Protein AF-A0A8I1W9Y7-F1 (afdb_monomer_lite)

Radius of gyration: 19.56 Å; chains: 1; bounding box: 50×45×46 Å

Secondary structure (DSSP, 8-state):
-GGGTTTHHHHHHHHHHHHHHHHHHHHTT--HHHHHHHHHHHHHTTTT-----GGG-SSTTHHHHHHHHHHHHHHHHTSPP-TTS--SS-HHHHHHHHHHHHHTS-GGGSTTS--HHHHHSTTT-----PPPS--PPPPPP---------------

Foldseek 3Di:
DVQCVQLHPLSVLLQLLQPLLLVLLVVVPDDNQQSQQLSLQLSLVSALDFAADALLDCVPPNVVSNVVSPVSSVVSSPDDFDPPDRHPPGNVVSVVSSRVSSVPDPPCRHNPHNDDNNPPVVVPDPVDDDDDDDDDDDDDDDDDDDDDPPDDDDDD

pLDDT: mean 73.14, std 20.6, range [32.38, 96.06]

InterPro domains:
  IPR005130 Serine dehydratase-like, alpha subunit [PF03313] (1-118)
  IPR051318 Iron-sulphur-depe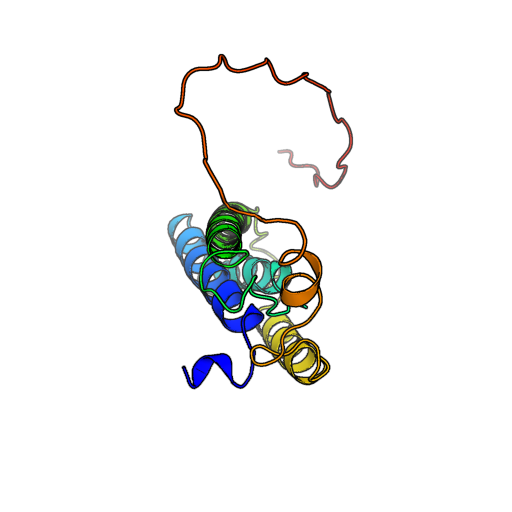ndent L-serine dehydratase [PTHR30182] (1-122)

Structure (mmCIF, N/CA/C/O backbone):
data_AF-A0A8I1W9Y7-F1
#
_entry.id   AF-A0A8I1W9Y7-F1
#
loop_
_atom_site.group_PDB
_atom_site.id
_atom_site.type_symbol
_atom_site.label_atom_id
_atom_site.label_alt_id
_atom_site.label_comp_id
_atom_site.label_asym_id
_atom_site.label_entity_id
_atom_site.label_seq_id
_atom_site.pdbx_PDB_ins_code
_atom_site.Cartn_x
_atom_site.Cartn_y
_atom_site.Cartn_z
_atom_site.occupancy
_atom_site.B_iso_or_equiv
_atom_site.auth_seq_id
_atom_site.auth_comp_id
_atom_site.auth_asym_id
_atom_site.auth_atom_id
_atom_site.pdbx_PDB_model_num
ATOM 1 N N . SER A 1 1 ? 19.301 3.809 -0.490 1.00 40.56 1 SER A N 1
ATOM 2 C CA . SER A 1 1 ? 18.635 3.355 0.743 1.00 40.56 1 SER A CA 1
ATOM 3 C C . SER A 1 1 ? 18.664 1.838 0.763 1.00 40.56 1 SER A C 1
ATOM 5 O O . SER A 1 1 ? 18.281 1.262 -0.246 1.00 40.56 1 SER A O 1
ATOM 7 N N . ILE A 1 2 ? 19.127 1.200 1.848 1.00 37.69 2 ILE A N 1
ATOM 8 C CA . ILE A 1 2 ? 19.050 -0.269 2.014 1.00 37.69 2 ILE A CA 1
ATOM 9 C C . ILE A 1 2 ? 17.578 -0.707 2.142 1.00 37.69 2 ILE A C 1
ATOM 11 O O . ILE A 1 2 ? 17.216 -1.769 1.658 1.00 37.69 2 ILE A O 1
ATOM 15 N N . SER A 1 3 ? 16.686 0.148 2.665 1.00 46.69 3 SER A N 1
ATOM 16 C CA . SER A 1 3 ? 15.259 -0.188 2.833 1.00 46.69 3 SER A CA 1
ATOM 17 C C . SER A 1 3 ? 14.458 -0.272 1.525 1.00 46.69 3 SER A C 1
ATOM 19 O O . SER A 1 3 ? 13.329 -0.746 1.535 1.00 46.69 3 SER A O 1
ATOM 21 N N . GLY A 1 4 ? 15.022 0.183 0.399 1.00 49.53 4 GLY A N 1
ATOM 22 C CA . GLY A 1 4 ? 14.451 -0.055 -0.931 1.00 49.53 4 GLY A CA 1
ATOM 23 C C . GLY A 1 4 ? 14.829 -1.422 -1.513 1.00 49.53 4 GLY A C 1
ATOM 24 O O . GLY A 1 4 ? 14.301 -1.788 -2.553 1.00 49.53 4 GLY A O 1
ATOM 25 N N . ALA A 1 5 ? 15.740 -2.169 -0.876 1.00 49.56 5 ALA A N 1
ATOM 26 C CA . ALA A 1 5 ? 16.341 -3.364 -1.466 1.00 49.56 5 ALA A CA 1
ATOM 27 C C . ALA A 1 5 ? 15.454 -4.621 -1.407 1.00 49.56 5 ALA A C 1
ATOM 29 O O . ALA A 1 5 ? 15.623 -5.487 -2.254 1.00 49.56 5 ALA A O 1
ATOM 30 N N . GLU A 1 6 ? 14.510 -4.721 -0.462 1.00 60.56 6 GLU A N 1
ATOM 31 C CA . GLU A 1 6 ? 13.688 -5.939 -0.294 1.00 60.56 6 GLU A CA 1
ATOM 32 C C . GLU A 1 6 ? 12.270 -5.798 -0.859 1.00 60.56 6 GLU A C 1
ATOM 34 O O . GLU A 1 6 ? 11.751 -6.726 -1.465 1.00 60.56 6 GLU A O 1
ATOM 39 N N . ALA A 1 7 ? 11.645 -4.624 -0.708 1.00 66.00 7 ALA A N 1
ATOM 40 C CA . ALA A 1 7 ? 10.284 -4.370 -1.192 1.00 66.00 7 ALA A CA 1
ATOM 41 C C . ALA A 1 7 ? 10.211 -3.315 -2.310 1.00 66.00 7 ALA A C 1
ATOM 43 O O . ALA A 1 7 ? 9.127 -3.040 -2.817 1.00 66.00 7 ALA A O 1
ATOM 44 N N . GLY A 1 8 ? 11.323 -2.683 -2.698 1.00 74.88 8 GLY A N 1
ATOM 45 C CA . GLY A 1 8 ? 11.332 -1.621 -3.709 1.00 74.88 8 GLY A CA 1
ATOM 46 C C . GLY A 1 8 ? 10.405 -0.441 -3.388 1.00 74.88 8 GLY A C 1
ATOM 47 O O . GLY A 1 8 ? 9.974 -0.204 -2.254 1.00 74.88 8 GLY A O 1
ATOM 48 N N . ARG A 1 9 ? 10.038 0.305 -4.429 1.00 72.94 9 ARG A N 1
ATOM 49 C CA . ARG A 1 9 ? 9.136 1.468 -4.337 1.00 72.94 9 ARG A CA 1
ATOM 50 C C . ARG A 1 9 ? 7.722 1.162 -3.842 1.00 72.94 9 ARG A C 1
ATOM 52 O O . ARG A 1 9 ? 7.092 2.061 -3.285 1.00 72.94 9 ARG A O 1
ATOM 59 N N . LYS A 1 10 ? 7.217 -0.069 -3.995 1.00 80.88 10 LYS A N 1
ATOM 60 C CA . LYS A 1 10 ? 5.934 -0.459 -3.377 1.00 80.88 10 LYS A CA 1
ATOM 61 C C . LYS A 1 10 ? 6.017 -0.422 -1.848 1.00 80.88 10 LYS A C 1
ATOM 63 O O . LYS A 1 10 ? 5.064 0.025 -1.222 1.00 80.88 10 LYS A O 1
ATOM 68 N N . GLY A 1 11 ? 7.158 -0.801 -1.264 1.00 81.38 11 GLY A N 1
ATOM 69 C CA . GLY A 1 11 ? 7.387 -0.733 0.178 1.00 81.38 11 GLY A CA 1
ATOM 70 C C . GLY A 1 11 ? 7.486 0.707 0.677 1.00 81.38 11 GLY A C 1
ATOM 71 O O . GLY A 1 11 ? 6.857 1.054 1.670 1.00 81.38 11 GLY A O 1
ATOM 72 N N . GLU A 1 12 ? 8.202 1.571 -0.049 1.00 85.25 12 GLU A N 1
ATOM 73 C CA . GLU A 1 12 ? 8.353 2.993 0.300 1.00 85.25 12 GLU A CA 1
ATOM 74 C C . GLU A 1 12 ? 7.003 3.734 0.276 1.00 85.25 12 GLU A C 1
ATOM 76 O O . GLU A 1 12 ? 6.591 4.331 1.272 1.00 85.25 12 GLU A O 1
ATOM 81 N N . VAL A 1 13 ? 6.284 3.659 -0.849 1.00 85.81 13 VAL A N 1
ATOM 82 C CA . VAL A 1 13 ? 5.000 4.359 -1.024 1.00 85.81 13 VAL A CA 1
ATOM 83 C C . VAL A 1 13 ? 3.893 3.687 -0.202 1.00 85.81 13 VAL A C 1
ATOM 85 O O . VAL A 1 13 ? 3.055 4.368 0.390 1.00 85.81 13 VAL A O 1
ATOM 88 N N . GLY A 1 14 ? 3.914 2.356 -0.103 1.00 88.69 14 GLY A N 1
ATOM 89 C CA . GLY A 1 14 ? 2.989 1.588 0.723 1.00 88.69 14 GLY A CA 1
ATOM 90 C C . GLY A 1 14 ? 3.115 1.933 2.206 1.00 88.69 14 GLY A C 1
ATOM 91 O O . GLY A 1 14 ? 2.103 2.212 2.845 1.00 88.69 14 GLY A O 1
ATOM 92 N N . ALA A 1 15 ? 4.333 2.002 2.750 1.00 89.00 15 ALA A N 1
ATOM 93 C CA . ALA A 1 15 ? 4.560 2.419 4.135 1.00 89.00 15 ALA A CA 1
ATOM 94 C C . ALA A 1 15 ? 4.126 3.875 4.373 1.00 89.00 15 ALA A C 1
ATOM 96 O O . ALA A 1 15 ? 3.457 4.161 5.370 1.00 89.00 15 ALA A O 1
ATOM 97 N N . ALA A 1 16 ? 4.433 4.771 3.425 1.00 89.62 16 ALA A N 1
ATOM 98 C CA . ALA A 1 16 ? 4.010 6.170 3.467 1.00 89.62 16 ALA A CA 1
ATOM 99 C C . ALA A 1 16 ? 2.479 6.344 3.427 1.00 89.62 16 ALA A C 1
ATOM 101 O O . ALA A 1 16 ? 1.971 7.335 3.939 1.00 89.62 16 ALA A O 1
ATOM 102 N N . CYS A 1 17 ? 1.730 5.387 2.869 1.00 93.25 17 CYS A N 1
ATOM 103 C CA . CYS A 1 17 ? 0.267 5.358 2.928 1.00 93.25 17 CYS A CA 1
ATOM 104 C C . CYS A 1 17 ? -0.258 4.684 4.210 1.00 93.25 17 CYS A C 1
ATOM 106 O O . CYS A 1 17 ? -1.221 5.148 4.818 1.00 93.25 17 CYS A O 1
ATOM 108 N N . SER A 1 18 ? 0.356 3.571 4.613 1.00 94.50 18 SER A N 1
ATOM 109 C CA . SER A 1 18 ? -0.113 2.696 5.691 1.00 94.50 18 SER A CA 1
ATOM 110 C C . SER A 1 18 ? -0.045 3.349 7.065 1.00 94.50 18 SER A C 1
ATOM 112 O O . SER A 1 18 ? -0.997 3.258 7.840 1.00 94.50 18 SER A O 1
ATOM 114 N N . LEU A 1 19 ? 1.088 3.983 7.384 1.00 94.25 19 LEU A N 1
ATOM 115 C CA . LEU A 1 19 ? 1.319 4.553 8.712 1.00 94.25 19 LEU A CA 1
ATOM 116 C C . LEU A 1 19 ? 0.377 5.735 8.991 1.00 94.25 19 LEU A C 1
ATOM 118 O O . LEU A 1 19 ? -0.282 5.721 10.034 1.00 94.25 19 LEU A O 1
ATOM 122 N N . PRO A 1 20 ? 0.207 6.711 8.073 1.00 95.75 20 PRO A N 1
ATOM 123 C CA . PRO A 1 20 ? -0.759 7.783 8.286 1.00 95.75 20 PRO A CA 1
ATOM 124 C C . PRO A 1 20 ? -2.204 7.283 8.296 1.00 95.75 20 PRO A C 1
ATOM 126 O O . PRO A 1 20 ? -3.010 7.821 9.045 1.00 95.75 20 PRO A O 1
ATOM 129 N N . ALA A 1 21 ? -2.548 6.246 7.519 1.00 95.62 21 ALA A N 1
ATOM 130 C CA . ALA A 1 21 ? -3.896 5.675 7.533 1.00 95.62 21 ALA A CA 1
ATOM 131 C C . ALA A 1 21 ? -4.267 5.119 8.916 1.00 95.62 21 ALA A C 1
ATOM 133 O O . ALA A 1 21 ? -5.360 5.394 9.409 1.00 95.62 21 ALA A O 1
ATOM 134 N N . ALA A 1 22 ? -3.347 4.383 9.552 1.00 95.25 22 ALA A N 1
ATOM 135 C CA . ALA A 1 22 ? -3.528 3.873 10.910 1.00 95.25 22 ALA A CA 1
ATOM 136 C C . ALA A 1 22 ? -3.656 5.015 11.928 1.00 95.25 22 ALA A C 1
ATOM 138 O O . ALA A 1 22 ? -4.624 5.060 12.683 1.00 95.25 22 ALA A O 1
ATOM 139 N N . GLY A 1 23 ? -2.720 5.971 11.900 1.00 95.69 23 GLY A N 1
ATOM 140 C CA . GLY A 1 23 ? -2.709 7.092 12.842 1.00 95.69 23 GLY A CA 1
ATOM 141 C C . GLY A 1 23 ? -3.955 7.974 12.733 1.00 95.69 23 GLY A C 1
ATOM 142 O O . GLY A 1 23 ? -4.555 8.329 13.744 1.00 95.69 23 GLY A O 1
ATOM 143 N N . LEU A 1 24 ? -4.406 8.269 11.510 1.00 96.06 24 LEU A N 1
ATOM 144 C CA . LEU A 1 24 ? -5.657 8.996 11.288 1.00 96.06 24 LEU A CA 1
ATOM 145 C C . LEU A 1 24 ? -6.871 8.197 11.777 1.00 96.06 24 LEU A C 1
ATOM 147 O O . LEU A 1 24 ? -7.792 8.779 12.337 1.00 96.06 24 LEU A O 1
ATOM 151 N N . ALA A 1 25 ? -6.887 6.875 11.597 1.00 94.69 25 ALA A N 1
ATOM 152 C CA . ALA A 1 25 ? -7.987 6.043 12.072 1.00 94.69 25 ALA A CA 1
ATOM 153 C C . ALA A 1 25 ? -8.084 6.028 13.604 1.00 94.69 25 ALA A C 1
ATOM 155 O O . ALA A 1 25 ? -9.190 6.103 14.141 1.00 94.69 25 ALA A O 1
ATOM 156 N N . GLU A 1 26 ? -6.948 5.975 14.307 1.00 94.94 26 GLU A N 1
ATOM 157 C CA . GLU A 1 26 ? -6.901 6.107 15.770 1.00 94.94 26 GLU A CA 1
ATOM 158 C C . GLU A 1 26 ? -7.372 7.491 16.225 1.00 94.94 26 GLU A C 1
ATOM 160 O O . GLU A 1 26 ? -8.195 7.589 17.135 1.00 94.94 26 GLU A O 1
ATOM 165 N N . GLN A 1 27 ? -6.943 8.561 15.543 1.00 95.44 27 GLN A N 1
ATOM 166 C CA . GLN A 1 27 ? -7.425 9.923 15.809 1.00 95.44 27 GLN A CA 1
ATOM 167 C C . GLN A 1 27 ? -8.939 10.074 15.605 1.00 95.44 27 GLN A C 1
ATOM 169 O O . GLN A 1 27 ? -9.574 10.877 16.286 1.00 95.44 27 GLN A O 1
ATOM 174 N N . LEU A 1 28 ? -9.529 9.293 14.698 1.00 92.75 28 LEU A N 1
ATOM 175 C CA . LEU A 1 28 ? -10.973 9.239 14.456 1.00 92.75 28 LEU A CA 1
ATOM 176 C C . LEU A 1 28 ? -1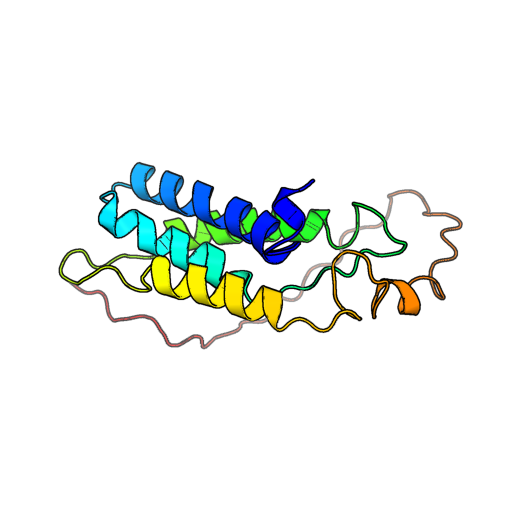1.720 8.294 15.419 1.00 92.75 28 LEU A C 1
ATOM 178 O O . LEU A 1 28 ? -12.922 8.090 15.261 1.00 92.75 28 LEU A O 1
ATOM 182 N N . GLY A 1 29 ? -11.038 7.731 16.421 1.00 91.06 29 GLY A N 1
ATOM 183 C CA . GLY A 1 29 ? -11.642 6.910 17.473 1.00 91.06 29 GLY A CA 1
ATOM 184 C C . GLY A 1 29 ? -11.602 5.400 17.222 1.00 91.06 29 GLY A C 1
ATOM 185 O O . GLY A 1 29 ? -12.266 4.647 17.935 1.00 91.06 29 GLY A O 1
ATOM 186 N N . SER A 1 30 ? -10.834 4.925 16.237 1.00 91.06 30 SER A N 1
ATOM 187 C CA . SER A 1 30 ? -10.607 3.485 16.065 1.00 91.06 30 SER A CA 1
ATOM 188 C C . SER A 1 30 ? -9.705 2.946 17.174 1.00 91.06 30 SER A C 1
ATOM 190 O O . SER A 1 30 ? -8.689 3.544 17.510 1.00 91.06 30 SER A O 1
ATOM 192 N N . SER A 1 31 ? -10.020 1.764 17.706 1.00 91.75 31 SER A N 1
ATOM 193 C CA . SER A 1 31 ? -9.074 1.043 18.570 1.00 91.75 31 SER A CA 1
ATOM 194 C C . SER A 1 31 ? -7.815 0.644 17.779 1.00 91.75 31 SER A C 1
ATOM 196 O O . SER A 1 31 ? -7.958 0.360 16.584 1.00 91.75 31 SER A O 1
ATOM 198 N N . PRO A 1 32 ? -6.653 0.440 18.424 1.00 90.44 32 PRO A N 1
ATOM 199 C CA . PRO A 1 32 ? -5.421 0.019 17.744 1.00 90.44 32 PRO A CA 1
ATOM 200 C C . PRO A 1 32 ? -5.585 -1.234 16.868 1.00 90.44 32 PRO A C 1
ATOM 202 O O . PRO A 1 32 ? -5.067 -1.317 15.760 1.00 90.44 32 PRO A O 1
ATOM 205 N N . GLN A 1 33 ? -6.398 -2.198 17.314 1.00 89.06 33 GLN A N 1
ATOM 206 C CA . GLN A 1 33 ? -6.697 -3.415 16.545 1.00 89.06 33 GLN A CA 1
ATOM 207 C C . GLN A 1 33 ? -7.450 -3.124 15.237 1.00 89.06 33 GLN A C 1
ATOM 209 O O . GLN A 1 33 ? -7.218 -3.774 14.221 1.00 89.06 33 GLN A O 1
ATOM 214 N N . HIS A 1 34 ? -8.346 -2.138 15.255 1.00 91.19 34 HIS A N 1
ATOM 215 C CA . HIS A 1 34 ? -9.123 -1.719 14.090 1.00 91.19 34 HIS A CA 1
ATOM 216 C C . HIS A 1 34 ? -8.337 -0.754 13.192 1.00 91.19 34 HIS A C 1
ATOM 218 O O . HIS A 1 34 ? -8.533 -0.783 11.981 1.00 91.19 34 HIS A O 1
ATOM 224 N N . ALA A 1 35 ? -7.384 0.013 13.731 1.00 93.06 35 ALA A N 1
ATOM 225 C CA . ALA A 1 35 ? -6.488 0.871 12.950 1.00 93.06 35 ALA A CA 1
ATOM 226 C C . ALA A 1 35 ? -5.607 0.086 11.954 1.00 93.06 35 ALA A C 1
ATOM 228 O O . ALA A 1 35 ? -5.206 0.613 10.913 1.00 93.06 35 ALA A O 1
ATOM 229 N N . CYS A 1 36 ? -5.392 -1.210 12.205 1.00 93.06 36 CYS A N 1
ATOM 230 C CA . CYS A 1 36 ? -4.748 -2.124 11.262 1.00 93.06 36 CYS A CA 1
ATOM 231 C C . CYS A 1 36 ? -5.514 -2.292 9.938 1.00 93.06 36 CYS A C 1
ATOM 233 O O . CYS A 1 36 ? -4.897 -2.643 8.936 1.00 93.06 36 CYS A O 1
ATOM 235 N N . VAL A 1 37 ? -6.830 -2.051 9.900 1.00 93.56 37 VAL A N 1
ATOM 236 C CA . VAL A 1 37 ? -7.640 -2.196 8.675 1.00 93.56 37 VAL A CA 1
ATOM 237 C C . VAL A 1 37 ? -7.337 -1.082 7.668 1.00 93.56 37 VAL A C 1
ATOM 239 O O . VAL A 1 37 ? -6.972 -1.406 6.536 1.00 93.56 37 VAL A O 1
ATOM 242 N N . PRO A 1 38 ? -7.390 0.210 8.041 1.00 95.00 38 PRO A N 1
ATOM 243 C CA . PRO A 1 38 ? -6.919 1.303 7.193 1.00 95.00 38 PRO A CA 1
ATOM 244 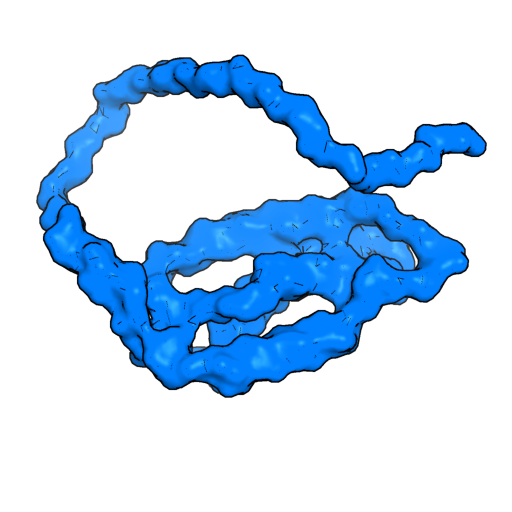C C . PRO A 1 38 ? -5.458 1.151 6.773 1.00 95.00 38 PRO A C 1
ATOM 246 O O . PRO A 1 38 ? -5.131 1.408 5.616 1.00 95.00 38 PRO A O 1
ATOM 249 N N . ALA A 1 39 ? -4.596 0.674 7.677 1.00 94.56 39 ALA A N 1
ATOM 250 C CA . ALA A 1 39 ? -3.198 0.373 7.370 1.00 94.56 39 ALA A CA 1
ATOM 251 C C . ALA A 1 39 ? -3.079 -0.679 6.251 1.00 94.56 39 ALA A C 1
ATOM 253 O O . ALA A 1 39 ? -2.427 -0.456 5.229 1.00 94.56 39 ALA A O 1
ATOM 254 N N . ALA A 1 40 ? -3.781 -1.804 6.411 1.00 93.81 40 ALA A N 1
ATOM 255 C CA . ALA A 1 40 ? -3.796 -2.899 5.450 1.00 93.81 40 ALA A CA 1
ATOM 256 C C . ALA A 1 40 ? -4.363 -2.465 4.091 1.00 93.81 40 ALA A C 1
ATOM 258 O O . ALA A 1 40 ? -3.811 -2.824 3.056 1.00 93.81 40 ALA A O 1
ATOM 259 N N . LEU A 1 41 ? -5.426 -1.656 4.073 1.00 93.38 41 LEU A N 1
ATOM 260 C CA . LEU A 1 41 ? -5.987 -1.099 2.838 1.00 93.38 41 LEU A CA 1
ATOM 261 C C . LEU A 1 41 ? -5.009 -0.140 2.148 1.00 93.38 41 LEU A C 1
ATOM 263 O O . LEU A 1 41 ? -4.834 -0.208 0.931 1.00 93.38 41 LEU A O 1
ATOM 267 N N . GLY A 1 42 ? -4.326 0.704 2.925 1.00 93.38 42 GLY A N 1
ATOM 268 C CA . GLY A 1 42 ? -3.282 1.593 2.424 1.00 93.38 42 GLY A CA 1
ATOM 269 C C . GLY A 1 42 ? -2.145 0.835 1.735 1.00 93.38 42 GLY A C 1
ATOM 270 O O . GLY A 1 42 ? -1.751 1.201 0.628 1.00 93.38 42 GLY A O 1
ATOM 271 N N . LEU A 1 43 ? -1.660 -0.259 2.333 1.00 91.69 43 LEU A N 1
ATOM 272 C CA . LEU A 1 43 ? -0.665 -1.138 1.703 1.00 91.69 43 LEU A CA 1
ATOM 273 C C . LEU A 1 43 ? -1.213 -1.849 0.466 1.00 91.69 43 LEU A C 1
ATOM 275 O O . LEU A 1 43 ? -0.536 -1.895 -0.561 1.00 91.69 43 LEU A O 1
ATOM 279 N N . ALA A 1 44 ? -2.436 -2.380 0.547 1.00 91.62 44 ALA A N 1
ATOM 280 C CA . ALA A 1 44 ? -3.049 -3.157 -0.526 1.00 91.62 44 ALA A CA 1
ATOM 281 C C . ALA A 1 44 ? -3.164 -2.356 -1.833 1.00 91.62 44 ALA A C 1
ATOM 283 O O . ALA A 1 44 ? -2.881 -2.888 -2.904 1.00 91.62 44 ALA A O 1
ATOM 284 N N . HIS A 1 45 ? -3.486 -1.061 -1.751 1.00 92.56 45 HIS A N 1
ATOM 285 C CA . HIS A 1 45 ? -3.551 -0.170 -2.918 1.00 92.56 45 HIS A CA 1
ATOM 286 C C . HIS A 1 45 ? -2.207 0.042 -3.635 1.00 92.56 45 HIS A C 1
ATOM 288 O O . HIS A 1 45 ? -2.185 0.577 -4.741 1.00 92.56 45 HIS A O 1
ATOM 294 N N . HIS A 1 46 ? -1.094 -0.366 -3.023 1.00 91.44 46 HIS A N 1
ATOM 295 C CA . HIS A 1 46 ? 0.257 -0.194 -3.554 1.00 91.44 46 HIS A CA 1
ATOM 296 C C . HIS A 1 46 ? 0.941 -1.533 -3.893 1.00 91.44 46 HIS A C 1
ATOM 298 O O . HIS A 1 46 ? 2.107 -1.545 -4.301 1.00 91.44 46 HIS A O 1
ATOM 304 N N . LEU A 1 47 ? 0.232 -2.665 -3.776 1.00 89.69 47 LEU A N 1
ATOM 305 C CA . LEU A 1 47 ? 0.724 -3.976 -4.208 1.00 89.69 47 LEU A CA 1
ATOM 306 C C . LEU A 1 47 ? 1.037 -3.978 -5.709 1.00 89.69 47 LEU A C 1
ATOM 308 O O . LEU A 1 47 ? 0.389 -3.301 -6.502 1.00 89.69 47 LEU A O 1
ATOM 312 N N . GLY A 1 48 ? 2.069 -4.723 -6.111 1.00 84.81 48 GLY A N 1
ATOM 313 C CA . GLY A 1 48 ? 2.435 -4.823 -7.531 1.00 84.81 48 GLY A CA 1
ATOM 314 C C . GLY A 1 48 ? 3.081 -3.571 -8.151 1.00 84.81 48 GLY A C 1
ATOM 315 O O . GLY A 1 48 ? 3.613 -3.672 -9.249 1.00 84.81 48 GLY A O 1
ATOM 316 N N . LEU A 1 49 ? 3.165 -2.429 -7.448 1.00 85.88 49 LEU A N 1
ATOM 317 C CA . LEU A 1 49 ? 3.852 -1.242 -7.980 1.00 85.88 49 LEU A CA 1
ATOM 318 C C . LEU A 1 49 ? 5.329 -1.517 -8.291 1.00 85.88 49 LEU A C 1
ATOM 320 O O . LEU A 1 49 ? 6.073 -2.002 -7.436 1.00 85.88 49 LEU A O 1
ATOM 324 N N . THR A 1 50 ? 5.741 -1.160 -9.503 1.00 81.75 50 THR A N 1
ATOM 325 C CA . THR A 1 50 ? 7.125 -1.225 -9.982 1.00 81.75 50 THR A CA 1
ATOM 326 C C . THR A 1 50 ? 7.770 0.161 -9.960 1.00 81.75 50 THR A C 1
ATOM 328 O O . THR A 1 50 ? 7.098 1.206 -9.923 1.00 81.75 50 THR A O 1
ATOM 331 N N . SER A 1 51 ? 9.096 0.188 -9.987 1.00 74.56 51 SER A N 1
ATOM 332 C CA . SER A 1 51 ? 9.860 1.420 -10.156 1.00 74.56 51 SER A CA 1
ATOM 333 C C . SER A 1 51 ? 10.236 1.616 -11.604 1.00 74.56 51 SER A C 1
ATOM 335 O O . SER A 1 51 ? 11.095 0.926 -12.130 1.00 74.56 51 SER A O 1
ATOM 337 N N . ASP A 1 52 ? 9.621 2.617 -12.216 1.00 72.81 52 ASP A N 1
ATOM 338 C CA . ASP A 1 52 ? 9.933 3.029 -13.577 1.00 72.81 52 ASP A CA 1
ATOM 339 C C . ASP A 1 52 ? 10.074 4.561 -13.612 1.00 72.81 52 ASP A C 1
ATOM 341 O O . ASP A 1 52 ? 9.130 5.269 -13.974 1.00 72.81 52 ASP A O 1
ATOM 345 N N . PRO A 1 53 ? 11.178 5.113 -13.064 1.00 72.75 53 PRO A N 1
ATOM 346 C CA . PRO A 1 53 ? 11.405 6.552 -13.054 1.00 72.75 53 PRO A CA 1
ATOM 347 C C . PRO A 1 53 ? 11.763 7.058 -14.454 1.00 72.75 53 PRO A C 1
ATOM 349 O O . PRO A 1 53 ? 12.717 6.586 -15.078 1.00 72.75 53 PRO A O 1
ATOM 352 N N . VAL A 1 54 ? 11.071 8.102 -14.912 1.00 73.00 54 VAL A N 1
ATOM 353 C CA . VAL A 1 54 ? 11.389 8.759 -16.185 1.00 73.00 54 VAL A CA 1
ATOM 354 C C . VAL A 1 54 ? 12.803 9.335 -16.111 1.00 73.00 54 VAL A C 1
ATOM 356 O O . VAL A 1 54 ? 13.147 10.046 -15.166 1.00 73.00 54 VAL A O 1
ATOM 359 N N . ALA A 1 55 ? 13.641 8.990 -17.094 1.00 70.31 55 ALA A N 1
ATOM 360 C CA . ALA A 1 55 ? 15.050 9.387 -17.167 1.00 70.31 55 ALA A CA 1
ATOM 361 C C . ALA A 1 55 ? 15.878 9.075 -15.895 1.00 70.31 55 ALA A C 1
ATOM 363 O O . ALA A 1 55 ? 16.906 9.706 -15.652 1.00 70.31 55 ALA A O 1
ATOM 364 N N . GLY A 1 56 ? 15.446 8.115 -15.065 1.00 70.44 56 GLY A N 1
ATOM 365 C CA . GLY A 1 56 ? 16.102 7.809 -13.788 1.00 70.44 56 GLY A CA 1
ATOM 366 C C . GLY A 1 56 ? 15.933 8.888 -12.710 1.00 70.44 56 GLY A C 1
ATOM 367 O O . GLY A 1 56 ? 16.647 8.862 -11.709 1.00 70.44 56 GLY A O 1
ATOM 368 N N . GLN A 1 57 ? 15.020 9.846 -12.896 1.00 72.81 57 GLN A N 1
ATOM 369 C CA . GLN A 1 57 ? 14.858 10.989 -11.999 1.00 72.81 57 GLN A CA 1
ATOM 370 C C . GLN A 1 57 ? 13.870 10.719 -10.859 1.00 72.81 57 GLN A C 1
ATOM 372 O O . GLN A 1 57 ? 12.929 9.932 -10.976 1.00 72.81 57 GLN A O 1
ATOM 377 N N . VAL A 1 58 ? 14.037 11.450 -9.749 1.00 78.69 58 VAL A N 1
ATOM 378 C CA . VAL A 1 58 ? 13.134 11.405 -8.584 1.00 78.69 58 VAL A CA 1
ATOM 379 C C . VAL A 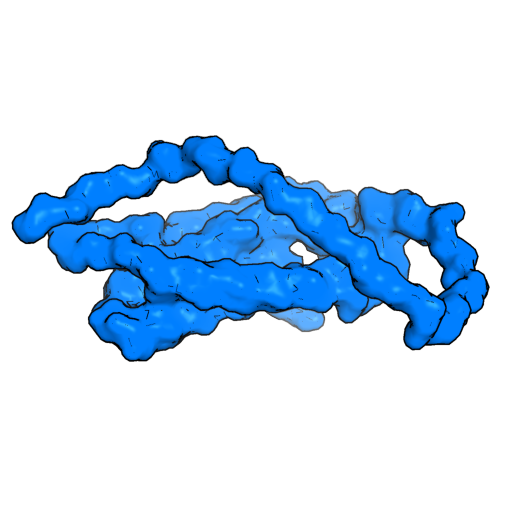1 58 ? 11.956 12.375 -8.737 1.00 78.69 58 VAL A C 1
ATOM 381 O O . VAL A 1 58 ? 11.605 13.095 -7.812 1.00 78.69 58 VAL A O 1
ATOM 384 N N . GLN A 1 59 ? 11.365 12.432 -9.929 1.00 81.75 59 GLN A N 1
ATOM 385 C CA . GLN A 1 59 ? 10.287 13.374 -10.245 1.00 81.75 59 GLN A CA 1
ATOM 386 C C . GLN A 1 59 ? 9.044 12.622 -10.696 1.00 81.75 59 GLN A C 1
ATOM 388 O O . GLN A 1 59 ? 8.126 12.432 -9.905 1.00 81.75 59 GLN A O 1
ATOM 393 N N . VAL A 1 60 ? 9.061 12.096 -11.918 1.00 79.81 60 VAL A N 1
ATOM 394 C CA . VAL A 1 60 ? 7.953 11.336 -12.503 1.00 79.81 60 VAL A CA 1
ATOM 395 C C . VAL A 1 60 ? 8.312 9.842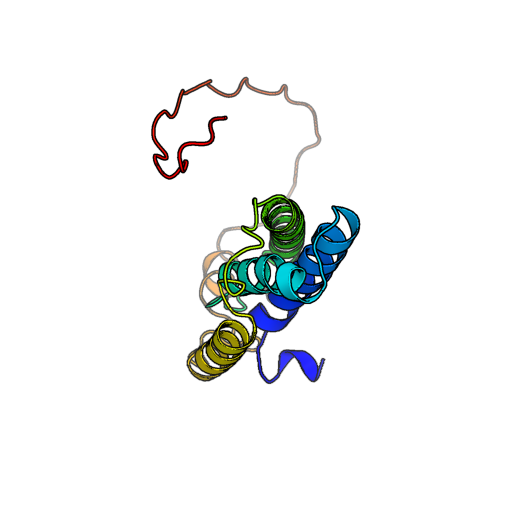 -12.506 1.00 79.81 60 VAL A C 1
ATOM 397 O O . VAL A 1 60 ? 9.406 9.500 -12.959 1.00 79.81 60 VAL A O 1
ATOM 400 N N . PRO A 1 61 ? 7.460 8.921 -12.017 1.00 78.88 61 PRO A N 1
ATOM 401 C CA . PRO A 1 61 ? 6.141 9.132 -11.423 1.00 78.88 61 PRO A CA 1
ATOM 402 C C . PRO A 1 61 ? 6.157 9.259 -9.887 1.00 78.88 61 PRO A C 1
ATOM 404 O O . PRO A 1 61 ? 5.304 8.750 -9.157 1.00 78.88 61 PRO A O 1
ATOM 407 N N . ARG A 1 62 ? 7.251 9.802 -9.363 1.00 84.38 62 ARG A N 1
ATOM 408 C CA . ARG A 1 62 ? 7.642 9.715 -7.959 1.00 84.38 62 ARG A CA 1
ATOM 409 C C . ARG A 1 62 ? 6.819 10.643 -7.068 1.00 84.38 62 ARG A C 1
ATOM 411 O O . ARG A 1 62 ? 6.381 10.207 -6.004 1.00 84.38 62 ARG A O 1
ATOM 418 N N . ILE A 1 63 ? 6.597 11.873 -7.517 1.00 87.69 63 ILE A N 1
ATOM 419 C CA . ILE A 1 63 ? 5.893 12.923 -6.778 1.00 87.69 63 ILE A CA 1
ATOM 420 C C . ILE A 1 63 ? 4.393 12.626 -6.732 1.00 87.69 63 ILE A C 1
ATOM 422 O O . ILE A 1 63 ? 3.791 12.650 -5.657 1.00 87.69 63 ILE A O 1
ATOM 426 N N . GLU A 1 64 ? 3.788 12.269 -7.866 1.00 89.06 64 GLU A N 1
ATOM 427 C CA . GLU A 1 64 ? 2.357 11.975 -7.921 1.00 89.06 64 GLU A CA 1
ATOM 428 C C . GLU A 1 64 ? 1.993 10.720 -7.122 1.00 89.06 64 GLU A C 1
ATOM 430 O O . GLU A 1 64 ? 0.943 10.691 -6.485 1.00 89.06 64 GLU A O 1
ATOM 435 N N . ARG A 1 65 ? 2.877 9.713 -7.059 1.00 90.00 65 ARG A N 1
ATOM 436 C CA . ARG A 1 65 ? 2.647 8.518 -6.231 1.00 90.00 65 ARG A CA 1
ATOM 437 C C . ARG A 1 65 ? 2.586 8.855 -4.742 1.00 90.00 65 ARG A C 1
ATOM 439 O O . ARG A 1 65 ? 1.749 8.295 -4.045 1.00 90.00 65 ARG A O 1
ATOM 446 N N . ASN A 1 66 ? 3.395 9.800 -4.263 1.00 88.88 66 ASN A N 1
ATOM 447 C CA . ASN A 1 66 ? 3.319 10.262 -2.872 1.00 88.88 66 ASN A CA 1
ATOM 448 C C . ASN A 1 66 ? 2.028 11.053 -2.594 1.00 88.88 66 ASN A C 1
ATOM 450 O O . ASN A 1 66 ? 1.427 10.910 -1.526 1.00 88.88 66 ASN A O 1
ATOM 454 N N . ALA A 1 67 ? 1.570 11.855 -3.559 1.00 92.31 67 ALA A N 1
ATOM 455 C CA . ALA A 1 67 ? 0.287 12.549 -3.456 1.00 92.31 67 ALA A CA 1
ATOM 456 C C . ALA A 1 67 ? -0.891 11.556 -3.411 1.00 92.31 67 ALA A C 1
ATOM 458 O O . ALA A 1 67 ? -1.753 11.654 -2.537 1.00 92.31 67 ALA A O 1
ATOM 459 N N . ILE A 1 68 ? -0.892 10.551 -4.294 1.00 93.38 68 ILE A N 1
ATOM 460 C CA . ILE A 1 68 ? -1.896 9.477 -4.318 1.00 93.38 68 ILE A CA 1
ATOM 461 C C . ILE A 1 68 ? -1.869 8.671 -3.015 1.00 93.38 68 ILE A C 1
ATOM 463 O O . ILE A 1 68 ? -2.926 8.418 -2.445 1.00 93.38 68 ILE A O 1
ATOM 467 N N . ALA A 1 69 ? -0.687 8.334 -2.492 1.00 93.88 69 ALA A N 1
ATOM 468 C CA . ALA A 1 69 ? -0.550 7.643 -1.210 1.00 93.88 69 ALA A CA 1
ATOM 469 C C . ALA A 1 69 ? -1.188 8.430 -0.056 1.00 93.88 69 ALA A C 1
ATOM 471 O O . ALA A 1 69 ? -1.898 7.860 0.768 1.00 93.88 69 ALA A O 1
ATOM 472 N N . SER A 1 70 ? -1.010 9.751 -0.040 1.00 94.31 70 SER A N 1
ATOM 473 C CA . SER A 1 70 ? -1.606 10.625 0.976 1.00 94.31 70 SER A CA 1
ATOM 474 C C . SER A 1 70 ? -3.138 10.661 0.878 1.00 94.31 70 SER A C 1
ATOM 476 O O . SER A 1 70 ? -3.832 10.553 1.890 1.00 94.31 70 SER A O 1
ATOM 478 N N . MET A 1 71 ? -3.688 10.742 -0.339 1.00 95.31 71 MET A N 1
ATOM 479 C CA . MET A 1 71 ? -5.140 10.670 -0.565 1.00 95.31 71 MET A CA 1
ATOM 480 C C . MET A 1 71 ? -5.718 9.297 -0.198 1.00 95.31 71 MET A C 1
ATOM 482 O O . MET A 1 71 ? -6.789 9.214 0.410 1.00 95.31 71 MET A O 1
ATOM 486 N N . ASN A 1 72 ? -4.996 8.221 -0.514 1.00 95.12 72 ASN A N 1
ATOM 487 C CA . ASN A 1 72 ? -5.378 6.858 -0.161 1.00 95.12 72 ASN A CA 1
ATOM 488 C C . ASN A 1 72 ? -5.385 6.657 1.356 1.00 95.12 72 ASN A C 1
ATOM 490 O O . ASN A 1 72 ? -6.317 6.044 1.870 1.00 95.12 72 ASN A O 1
ATOM 494 N N . ALA A 1 73 ? -4.415 7.221 2.080 1.00 95.62 73 ALA A N 1
ATOM 495 C CA . ALA A 1 73 ? -4.363 7.148 3.536 1.00 95.62 73 ALA A CA 1
ATOM 496 C C . ALA A 1 73 ? -5.565 7.841 4.194 1.00 95.62 73 ALA A C 1
ATOM 498 O O . ALA A 1 73 ? -6.206 7.275 5.081 1.00 95.62 73 ALA A O 1
ATOM 499 N N . LEU A 1 74 ? -5.910 9.042 3.717 1.00 95.56 74 LEU A N 1
ATOM 500 C CA . LEU A 1 74 ? -7.080 9.786 4.188 1.00 95.56 74 LEU A CA 1
ATOM 501 C C . LEU A 1 74 ? -8.393 9.060 3.874 1.00 95.56 74 LEU A C 1
ATOM 503 O O . LEU A 1 74 ? -9.319 9.061 4.680 1.00 95.56 74 LEU A O 1
ATOM 507 N N . THR A 1 75 ? -8.486 8.458 2.691 1.00 95.06 75 THR A N 1
ATOM 508 C CA . THR A 1 75 ? -9.687 7.725 2.280 1.00 95.06 75 THR A CA 1
ATOM 509 C C . THR A 1 75 ? -9.839 6.447 3.099 1.00 95.06 75 THR A C 1
ATOM 511 O O . THR A 1 75 ? -10.925 6.169 3.599 1.00 95.06 75 THR A O 1
ATOM 514 N N . ALA A 1 76 ? -8.748 5.703 3.303 1.00 94.12 76 ALA A N 1
ATOM 515 C CA . ALA A 1 76 ? -8.744 4.465 4.072 1.00 94.12 76 ALA A CA 1
ATOM 516 C C . ALA A 1 76 ? -9.102 4.686 5.549 1.00 94.12 76 ALA A C 1
ATOM 518 O O . ALA A 1 76 ? -9.857 3.894 6.108 1.00 94.12 76 ALA A O 1
ATOM 519 N N . SER A 1 77 ? -8.617 5.765 6.174 1.00 94.75 77 SER A N 1
ATOM 520 C CA . SER A 1 77 ? -8.909 6.070 7.585 1.00 94.75 77 SER A CA 1
ATOM 521 C C . SER A 1 77 ? -10.371 6.434 7.851 1.00 94.75 77 SER A C 1
ATOM 523 O O . SER A 1 77 ? -10.839 6.310 8.979 1.00 94.75 77 SER A O 1
ATOM 525 N N . ARG A 1 78 ? -11.103 6.854 6.814 1.00 92.56 78 ARG A N 1
ATOM 526 C CA . ARG A 1 78 ? -12.520 7.236 6.890 1.00 92.56 78 ARG A CA 1
ATOM 527 C C . ARG A 1 78 ? -13.482 6.101 6.560 1.00 92.56 78 ARG A C 1
ATOM 529 O O . ARG A 1 78 ? -14.695 6.305 6.609 1.00 92.56 78 ARG A O 1
ATOM 536 N N . LEU A 1 79 ? -12.977 4.925 6.193 1.00 88.69 79 LEU A N 1
ATOM 537 C CA . LEU A 1 79 ? -13.843 3.790 5.911 1.00 88.69 79 LEU A CA 1
ATOM 538 C C . LEU A 1 79 ? -14.496 3.294 7.207 1.00 88.69 79 LEU A C 1
ATOM 540 O O . LEU A 1 79 ? -13.815 3.165 8.224 1.00 88.69 79 LEU A O 1
ATOM 544 N N . PRO A 1 80 ? -15.805 2.993 7.195 1.00 83.94 80 PRO A N 1
ATOM 545 C CA . PRO A 1 80 ? -16.483 2.480 8.373 1.00 83.94 80 PRO A CA 1
ATOM 546 C C . PRO A 1 80 ? -15.958 1.081 8.706 1.00 83.94 80 PRO A C 1
ATOM 548 O O . PRO A 1 80 ? -16.051 0.154 7.899 1.00 83.94 80 PRO A O 1
ATOM 551 N N . ILE A 1 81 ? -15.432 0.917 9.918 1.00 80.62 81 ILE A N 1
ATOM 552 C CA . ILE A 1 81 ? -14.928 -0.364 10.413 1.00 80.62 81 ILE A CA 1
ATOM 553 C C . ILE A 1 81 ? -15.951 -0.929 11.387 1.00 80.62 81 ILE A C 1
ATOM 555 O O . ILE A 1 81 ? -16.360 -0.266 12.337 1.00 80.62 81 ILE A O 1
ATOM 559 N N . ARG A 1 82 ? -16.384 -2.168 11.151 1.00 79.06 82 ARG A N 1
ATOM 560 C CA . ARG A 1 82 ? -17.370 -2.829 12.006 1.00 79.06 82 ARG A CA 1
ATOM 561 C C . ARG A 1 82 ? -16.677 -3.380 13.263 1.00 79.06 82 ARG A C 1
ATOM 563 O O . ARG A 1 82 ? -15.927 -4.343 13.125 1.00 79.06 82 ARG A O 1
ATOM 570 N N . PRO A 1 83 ? -16.971 -2.864 14.472 1.00 69.31 83 PRO A N 1
ATOM 571 C CA . PRO A 1 83 ? -16.224 -3.209 15.686 1.00 69.31 83 PRO A CA 1
ATOM 572 C C . PRO A 1 83 ? -16.501 -4.625 16.217 1.00 69.31 83 PRO A C 1
ATOM 574 O O . PRO A 1 83 ? -15.767 -5.129 17.059 1.00 69.31 83 PRO A O 1
ATOM 577 N N . SER A 1 84 ? -17.573 -5.279 15.753 1.00 69.06 84 SER A N 1
ATOM 578 C CA . SER A 1 84 ? -18.030 -6.581 16.261 1.00 69.06 84 SER A CA 1
ATOM 579 C C . SER A 1 84 ? -17.469 -7.797 15.520 1.00 69.06 84 SER A C 1
ATOM 581 O O . SER A 1 84 ? -17.907 -8.924 15.755 1.00 69.06 84 SER A O 1
ATOM 583 N N . ARG A 1 85 ? -16.530 -7.601 14.592 1.00 71.81 85 ARG A N 1
ATOM 584 C CA . ARG A 1 85 ? -15.881 -8.684 13.846 1.00 71.81 85 ARG A CA 1
ATOM 585 C C . ARG A 1 85 ? -14.378 -8.503 13.877 1.00 71.81 85 ARG A C 1
ATOM 587 O O . ARG A 1 85 ? -13.886 -7.402 14.083 1.00 71.81 85 ARG A O 1
ATOM 594 N N . GLN A 1 86 ? -13.657 -9.593 13.624 1.00 76.44 86 GLN A N 1
ATOM 595 C CA . GLN A 1 86 ? -12.218 -9.489 13.441 1.00 76.44 86 GLN A CA 1
ATOM 596 C C . GLN A 1 86 ? -11.892 -8.458 12.346 1.00 76.44 86 GLN A C 1
ATOM 598 O O . GLN A 1 86 ? -12.523 -8.512 11.281 1.00 76.44 86 GLN A O 1
ATOM 603 N N . PRO A 1 87 ? -10.929 -7.550 12.591 1.00 74.81 87 PRO A N 1
ATOM 604 C CA . PRO A 1 87 ? -10.566 -6.510 11.641 1.00 74.81 87 PRO A CA 1
ATOM 605 C C . PRO A 1 87 ? -10.143 -7.135 10.304 1.00 74.81 87 PRO A C 1
ATOM 607 O O . PRO A 1 87 ? -9.271 -8.006 10.258 1.00 74.81 87 PRO A O 1
ATOM 610 N N . ARG A 1 88 ? -10.799 -6.730 9.210 1.00 78.81 88 ARG A N 1
ATOM 611 C CA . ARG A 1 88 ? -10.471 -7.176 7.850 1.00 78.81 88 ARG A CA 1
ATOM 612 C C . ARG A 1 88 ? -10.363 -5.989 6.885 1.00 78.81 88 ARG A C 1
ATOM 614 O O . ARG A 1 88 ? -11.199 -5.094 6.978 1.00 78.81 88 ARG A O 1
ATOM 621 N N . PRO A 1 89 ? -9.427 -6.025 5.920 1.00 83.31 89 PRO A N 1
ATOM 622 C CA . PRO A 1 89 ? -8.378 -7.039 5.754 1.00 83.31 89 PRO A CA 1
ATOM 623 C C . PRO A 1 89 ? -7.357 -7.035 6.906 1.00 83.31 89 PRO A C 1
ATOM 625 O O . PRO A 1 89 ? -7.162 -6.021 7.569 1.00 83.31 89 PRO A O 1
ATOM 628 N N . SER A 1 90 ? -6.746 -8.195 7.170 1.00 87.50 90 SER A N 1
ATOM 629 C CA . SER A 1 90 ? -5.676 -8.316 8.169 1.00 87.50 90 SER A CA 1
ATOM 630 C C . SER A 1 90 ? -4.364 -7.786 7.593 1.00 87.50 90 SER A C 1
ATOM 632 O O . SER A 1 90 ? -4.060 -8.023 6.425 1.00 87.50 90 SER A O 1
ATOM 634 N N . LEU A 1 91 ? -3.581 -7.095 8.420 1.00 89.94 91 LEU A N 1
ATOM 635 C CA . LEU A 1 91 ? -2.341 -6.438 8.010 1.00 89.94 91 LEU A CA 1
ATOM 636 C C . LEU A 1 91 ? -1.240 -7.430 7.604 1.00 89.94 91 LEU A C 1
ATOM 638 O O . LEU A 1 91 ? -0.569 -7.225 6.596 1.00 89.94 91 LEU A O 1
ATOM 642 N N . TYR A 1 92 ? -1.076 -8.519 8.358 1.00 90.94 92 TYR A N 1
ATOM 643 C CA . TYR A 1 92 ? 0.003 -9.489 8.139 1.00 90.94 92 TYR A CA 1
ATOM 644 C C . TYR A 1 92 ? -0.046 -10.164 6.761 1.00 90.94 92 TYR A C 1
ATOM 646 O O . TYR A 1 92 ? 0.976 -10.150 6.078 1.00 90.94 92 TYR A O 1
ATOM 654 N N . PRO A 1 93 ? -1.194 -10.706 6.300 1.00 92.38 93 PRO A N 1
ATOM 655 C CA . PRO A 1 93 ? -1.294 -11.243 4.947 1.00 92.38 93 PRO A CA 1
ATOM 656 C C . PRO A 1 93 ? -0.935 -10.216 3.874 1.00 92.38 93 PRO A C 1
ATOM 658 O O . PRO A 1 93 ? -0.224 -10.553 2.939 1.00 92.38 93 PRO A O 1
ATOM 661 N N . VAL A 1 94 ? -1.361 -8.957 4.028 1.00 92.88 94 VAL A N 1
ATOM 662 C CA . VAL A 1 94 ? -1.056 -7.900 3.051 1.00 92.88 94 VAL A CA 1
ATOM 663 C C . VAL A 1 94 ? 0.439 -7.579 3.020 1.00 92.88 94 VAL A C 1
ATOM 665 O O . VAL A 1 94 ? 0.998 -7.420 1.938 1.00 92.88 94 VAL A O 1
ATOM 668 N N . LEU A 1 95 ? 1.101 -7.525 4.179 1.00 90.25 95 LEU A N 1
ATOM 669 C CA . LEU A 1 95 ? 2.556 -7.364 4.264 1.00 90.25 95 LEU A CA 1
ATOM 670 C C . LEU A 1 95 ? 3.294 -8.533 3.604 1.00 90.25 95 LEU A C 1
ATOM 672 O O . LEU A 1 95 ? 4.213 -8.302 2.823 1.00 90.25 95 LEU A O 1
ATOM 676 N N . HIS A 1 96 ? 2.865 -9.768 3.872 1.00 91.00 96 HIS A N 1
ATOM 677 C CA . HIS A 1 96 ? 3.454 -10.956 3.256 1.00 91.00 96 HIS A CA 1
ATOM 678 C C . HIS A 1 96 ? 3.285 -10.925 1.735 1.00 91.00 96 HIS A C 1
ATOM 680 O O . HIS A 1 96 ? 4.256 -11.067 1.005 1.00 91.00 96 HIS A O 1
ATOM 686 N N . THR A 1 97 ? 2.084 -10.606 1.244 1.00 91.38 97 THR A N 1
ATOM 687 C CA . THR A 1 97 ? 1.838 -10.431 -0.193 1.00 91.38 97 THR A CA 1
ATOM 688 C C . THR A 1 97 ? 2.680 -9.298 -0.786 1.00 91.38 97 THR A C 1
ATOM 690 O O . THR A 1 97 ? 3.139 -9.398 -1.922 1.00 91.38 97 THR A O 1
ATOM 693 N N . MET A 1 98 ? 2.920 -8.209 -0.051 1.00 89.81 98 MET A N 1
ATOM 694 C CA . MET A 1 98 ? 3.797 -7.135 -0.524 1.00 89.81 98 MET A CA 1
ATOM 695 C C . MET A 1 98 ? 5.239 -7.618 -0.698 1.00 89.81 98 MET A C 1
ATOM 697 O O . MET A 1 98 ? 5.873 -7.242 -1.681 1.00 89.81 98 MET A O 1
ATOM 701 N N . LEU A 1 99 ? 5.726 -8.464 0.210 1.00 87.94 99 LEU A N 1
ATOM 702 C CA . LEU A 1 99 ? 7.046 -9.078 0.110 1.00 87.94 99 LEU A CA 1
ATOM 703 C C . LEU A 1 99 ? 7.116 -10.092 -1.040 1.00 87.94 99 LEU A C 1
ATOM 705 O O . LEU A 1 99 ? 8.009 -9.995 -1.876 1.00 87.94 99 LEU A O 1
ATOM 709 N N . ASP A 1 100 ? 6.145 -11.002 -1.141 1.00 89.75 100 ASP A N 1
ATOM 710 C CA . ASP A 1 100 ? 6.080 -11.998 -2.220 1.00 89.75 100 ASP A CA 1
ATOM 711 C C . ASP A 1 100 ? 6.068 -11.309 -3.591 1.00 89.75 100 ASP A C 1
ATOM 713 O O . ASP A 1 100 ? 6.908 -11.570 -4.447 1.00 89.75 100 ASP A O 1
ATOM 717 N N . THR A 1 101 ? 5.193 -10.313 -3.763 1.00 87.94 101 THR A N 1
ATOM 718 C CA . THR A 1 101 ? 5.110 -9.549 -5.017 1.00 87.94 101 THR A CA 1
ATOM 719 C C . THR A 1 101 ? 6.326 -8.668 -5.282 1.00 87.94 101 THR A C 1
ATOM 721 O O . THR A 1 101 ? 6.473 -8.180 -6.399 1.00 87.94 101 THR A O 1
ATOM 724 N N . ALA A 1 102 ? 7.164 -8.381 -4.286 1.00 83.19 102 ALA A N 1
ATOM 725 C CA . ALA A 1 102 ? 8.438 -7.712 -4.521 1.00 83.19 102 ALA A CA 1
ATOM 726 C C . ALA A 1 102 ? 9.480 -8.690 -5.071 1.00 83.19 102 ALA A C 1
ATOM 728 O O . ALA A 1 102 ? 10.174 -8.344 -6.025 1.00 83.19 102 ALA A O 1
ATOM 729 N N . ASN A 1 103 ? 9.526 -9.910 -4.531 1.00 84.19 103 ASN A N 1
ATOM 730 C CA . ASN A 1 103 ? 10.410 -10.977 -5.002 1.00 84.19 103 ASN A CA 1
ATOM 731 C C . ASN A 1 103 ? 10.030 -11.479 -6.404 1.00 84.19 103 ASN A C 1
ATOM 733 O O . ASN A 1 103 ? 10.909 -11.819 -7.192 1.00 84.19 103 ASN A O 1
ATOM 737 N N . ASP A 1 104 ? 8.737 -11.466 -6.734 1.00 86.62 104 ASP A N 1
ATOM 738 C CA . ASP A 1 104 ? 8.227 -11.910 -8.036 1.00 86.62 104 ASP A CA 1
ATOM 739 C C . ASP A 1 104 ? 8.393 -10.867 -9.156 1.00 86.62 104 ASP A C 1
ATOM 741 O O . ASP A 1 104 ? 8.140 -11.169 -10.326 1.00 86.62 104 ASP A O 1
ATOM 745 N N . ILE A 1 105 ? 8.804 -9.628 -8.844 1.00 80.88 105 ILE A N 1
ATOM 746 C CA . ILE A 1 105 ? 9.052 -8.622 -9.883 1.00 80.88 105 ILE A CA 1
ATOM 747 C C . ILE A 1 105 ? 10.280 -9.036 -10.707 1.00 80.88 105 ILE A C 1
ATOM 749 O O . ILE A 1 105 ? 11.377 -9.162 -10.159 1.00 80.88 105 ILE A O 1
ATOM 753 N N . PRO A 1 106 ? 10.151 -9.169 -12.043 1.00 78.62 106 PRO A N 1
ATOM 754 C CA . PRO A 1 106 ? 11.292 -9.465 -12.896 1.00 78.62 106 PRO A CA 1
ATOM 755 C C . PRO A 1 106 ? 12.367 -8.384 -12.770 1.00 78.62 106 PRO A C 1
ATOM 757 O O . PRO A 1 106 ? 12.051 -7.196 -12.692 1.00 78.62 106 PRO A O 1
ATOM 760 N N . ALA A 1 107 ? 13.642 -8.771 -12.867 1.00 73.75 107 ALA A N 1
ATOM 761 C CA . ALA A 1 107 ? 14.769 -7.839 -12.777 1.00 73.75 107 ALA A CA 1
ATOM 762 C C . ALA A 1 107 ? 14.666 -6.657 -13.764 1.00 73.75 107 ALA A C 1
ATOM 764 O O . ALA A 1 107 ? 15.132 -5.564 -13.456 1.00 73.75 107 ALA A O 1
ATOM 765 N N . THR A 1 108 ? 14.004 -6.846 -14.912 1.00 70.94 108 THR A N 1
ATOM 766 C CA . THR A 1 108 ? 13.721 -5.809 -15.920 1.00 70.94 108 THR A CA 1
ATOM 767 C C . THR A 1 108 ? 12.798 -4.690 -15.430 1.00 70.94 108 THR A C 1
ATOM 769 O O . THR A 1 108 ? 12.794 -3.631 -16.043 1.00 70.94 108 THR A O 1
ATOM 772 N N . TYR A 1 109 ? 12.026 -4.911 -14.361 1.00 70.06 109 TYR A N 1
ATOM 773 C CA . TYR A 1 109 ? 11.102 -3.942 -13.756 1.00 70.06 109 TYR A CA 1
ATOM 774 C C . TYR A 1 109 ? 11.487 -3.541 -12.320 1.00 70.06 109 TYR A C 1
ATOM 776 O O . TYR A 1 109 ? 10.687 -2.949 -11.588 1.00 70.06 109 TYR A O 1
ATOM 784 N N . SER A 1 110 ? 12.709 -3.881 -11.913 1.00 66.94 110 SER A N 1
ATOM 785 C CA . SER A 1 110 ? 13.284 -3.534 -10.615 1.00 66.94 110 SER A CA 1
ATOM 786 C C . SER A 1 110 ? 13.695 -2.057 -10.526 1.00 66.94 110 SER A C 1
ATOM 788 O O . SER A 1 110 ? 13.926 -1.396 -11.537 1.00 66.94 110 SER A O 1
ATOM 790 N N . ASP A 1 111 ? 13.865 -1.547 -9.303 1.00 61.25 111 ASP A N 1
ATOM 791 C CA . ASP A 1 111 ? 14.269 -0.162 -9.000 1.00 61.25 111 ASP A CA 1
ATOM 792 C C . ASP A 1 111 ? 15.546 0.326 -9.709 1.00 61.25 111 ASP A C 1
ATOM 794 O O . ASP A 1 111 ? 15.721 1.534 -9.881 1.00 61.25 111 ASP A O 1
ATOM 798 N N . THR A 1 112 ? 16.431 -0.586 -10.117 1.00 56.75 112 THR A N 1
ATOM 799 C CA . THR A 1 112 ? 17.698 -0.288 -10.805 1.00 56.75 112 THR A CA 1
ATOM 800 C C . THR A 1 112 ? 17.623 -0.459 -12.321 1.00 56.75 112 THR A C 1
ATOM 802 O O . THR A 1 112 ? 18.531 -0.033 -13.038 1.00 56.75 112 THR A O 1
ATOM 805 N N . SER A 1 113 ? 16.550 -1.064 -12.823 1.00 58.75 113 SER A N 1
ATOM 806 C CA . SER A 1 113 ? 16.311 -1.239 -14.250 1.00 58.75 113 SER A CA 1
ATOM 807 C C . SER A 1 113 ? 15.631 -0.006 -14.856 1.00 58.75 113 SER A C 1
ATOM 809 O O . SER A 1 113 ? 14.959 0.757 -14.165 1.00 58.75 113 SER A O 1
ATOM 811 N N . ARG A 1 114 ? 15.823 0.221 -16.161 1.00 58.94 114 ARG A N 1
ATOM 812 C CA . ARG A 1 114 ? 15.137 1.272 -16.937 1.00 58.94 114 ARG A CA 1
ATOM 813 C C . ARG A 1 114 ? 14.074 0.645 -17.857 1.00 58.94 114 ARG A C 1
ATOM 815 O O . ARG A 1 114 ? 14.351 0.501 -19.047 1.00 58.94 114 ARG A O 1
ATOM 822 N N . PRO A 1 115 ? 12.912 0.202 -17.352 1.00 58.09 115 PRO A N 1
ATOM 823 C CA . PRO A 1 115 ? 11.836 -0.321 -18.196 1.00 58.09 115 PRO A CA 1
ATOM 824 C C . PRO A 1 115 ? 11.002 0.782 -18.873 1.00 58.09 115 PRO A C 1
ATOM 826 O O . PRO A 1 115 ? 11.192 1.969 -18.643 1.00 58.09 115 PRO A O 1
ATOM 829 N N . GLY A 1 116 ? 10.075 0.363 -19.742 1.00 61.47 116 GLY A N 1
ATOM 830 C CA . GLY A 1 116 ? 8.806 1.047 -20.035 1.00 61.47 116 GLY A CA 1
ATOM 831 C C . GLY A 1 116 ? 8.847 2.564 -20.264 1.00 61.47 116 GLY A C 1
ATOM 832 O O . GLY A 1 116 ? 9.180 3.027 -21.355 1.00 61.47 116 GLY A O 1
ATOM 833 N N . LEU A 1 117 ? 8.423 3.336 -19.260 1.00 59.75 117 LEU A N 1
ATOM 834 C CA . LEU A 1 117 ? 8.332 4.801 -19.281 1.00 59.75 117 LEU A CA 1
ATOM 835 C C . LEU A 1 117 ? 9.702 5.456 -19.441 1.00 59.75 117 LEU A C 1
ATOM 837 O O . LEU A 1 117 ? 9.827 6.419 -20.202 1.00 59.75 117 LEU A O 1
ATOM 841 N N . ALA A 1 118 ? 10.730 4.938 -18.767 1.00 60.06 118 ALA A N 1
ATOM 842 C CA . ALA A 1 118 ? 12.083 5.469 -18.876 1.00 60.06 118 ALA A CA 1
ATOM 843 C C . ALA A 1 118 ? 12.643 5.375 -20.305 1.00 60.06 118 ALA A C 1
ATOM 845 O O . ALA A 1 118 ? 13.444 6.223 -20.694 1.00 60.06 118 ALA A O 1
ATOM 846 N N . LEU A 1 119 ? 12.220 4.376 -21.085 1.00 61.69 119 LEU A N 1
ATOM 847 C CA . LEU A 1 119 ? 12.629 4.204 -22.483 1.00 61.69 119 LEU A CA 1
ATOM 848 C C . LEU A 1 119 ? 11.699 4.935 -23.458 1.00 61.69 119 LEU A C 1
ATOM 850 O O . LEU A 1 119 ? 12.172 5.568 -24.399 1.00 61.69 119 LEU A O 1
ATOM 854 N N . ASN A 1 120 ? 10.387 4.890 -23.220 1.00 65.00 120 ASN A N 1
ATOM 855 C CA . ASN A 1 120 ? 9.396 5.358 -24.190 1.00 65.00 120 ASN A CA 1
ATOM 856 C C . ASN A 1 120 ? 9.112 6.869 -24.115 1.00 65.00 120 ASN A C 1
ATOM 858 O O . ASN A 1 120 ? 8.715 7.451 -25.119 1.00 65.00 120 ASN A O 1
ATOM 862 N N . VAL A 1 121 ? 9.329 7.531 -22.969 1.00 60.97 121 VAL A N 1
ATOM 863 C CA . VAL A 1 121 ? 9.044 8.978 -22.814 1.00 60.97 121 VAL A CA 1
ATOM 864 C C . VAL A 1 121 ? 10.225 9.869 -23.216 1.00 60.97 121 VAL A C 1
ATOM 866 O O . VAL A 1 121 ? 10.032 11.026 -23.593 1.00 60.97 121 VAL A O 1
ATOM 869 N N . VAL A 1 122 ? 11.455 9.341 -23.220 1.00 56.19 122 VAL A N 1
ATOM 870 C CA . VAL A 1 122 ? 12.658 10.120 -23.576 1.00 56.19 122 VAL A CA 1
ATOM 871 C C . VAL A 1 122 ? 12.664 10.529 -25.057 1.00 56.19 122 VAL A C 1
ATOM 873 O O . VAL A 1 122 ? 13.274 11.534 -25.406 1.00 56.19 122 VAL A O 1
ATOM 876 N N . HIS A 1 123 ? 11.921 9.835 -25.927 1.00 45.03 123 HIS A N 1
ATOM 877 C CA . HIS A 1 123 ? 11.893 10.143 -27.362 1.00 45.03 123 HIS A CA 1
ATOM 878 C C . HIS A 1 123 ? 10.934 11.282 -27.763 1.00 45.03 123 HIS A C 1
ATOM 880 O O . HIS A 1 123 ? 10.949 11.707 -28.917 1.00 45.03 123 HIS A O 1
ATOM 886 N N . THR A 1 124 ? 10.105 11.791 -26.842 1.00 45.50 124 THR A N 1
ATOM 887 C CA . THR A 1 124 ? 9.082 12.814 -27.148 1.00 45.50 124 THR A CA 1
ATOM 888 C C . THR A 1 124 ? 9.272 14.143 -26.424 1.00 45.50 124 THR A C 1
ATOM 890 O O . THR A 1 124 ? 8.565 15.101 -26.724 1.00 45.50 124 THR A O 1
ATOM 893 N N . ALA A 1 125 ? 10.214 14.241 -25.486 1.00 43.62 125 ALA A N 1
ATOM 894 C CA . ALA A 1 125 ? 10.431 15.457 -24.712 1.00 43.62 125 ALA A CA 1
ATOM 895 C C . ALA A 1 125 ? 11.715 16.175 -25.143 1.00 43.62 125 ALA A C 1
ATOM 897 O O . ALA A 1 125 ? 12.691 16.254 -24.399 1.00 43.62 125 ALA A O 1
ATOM 898 N N . SER A 1 126 ? 11.680 16.790 -26.325 1.00 37.09 126 SER A N 1
ATOM 899 C CA . SER A 1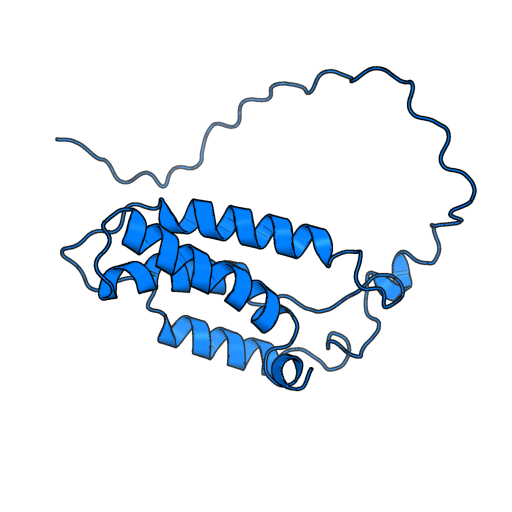 126 ? 12.411 18.040 -26.538 1.00 37.09 126 SER A CA 1
ATOM 900 C C . SER A 1 126 ? 11.817 19.060 -25.566 1.00 37.09 126 SER A C 1
ATOM 902 O O . SER A 1 126 ? 10.869 19.763 -25.903 1.00 37.09 126 SER A O 1
ATOM 904 N N . PHE A 1 127 ? 12.313 19.106 -24.328 1.00 42.16 127 PHE A N 1
ATOM 905 C CA . PHE A 1 127 ? 11.921 20.097 -23.322 1.00 42.16 127 PHE A CA 1
ATOM 906 C C . PHE A 1 127 ? 12.552 21.454 -23.683 1.00 42.16 127 PHE A C 1
ATOM 908 O O . PHE A 1 127 ? 13.376 22.013 -22.970 1.00 42.16 127 PHE A O 1
ATOM 915 N N . SER A 1 128 ? 12.216 21.944 -24.872 1.00 38.50 128 SER A N 1
ATOM 916 C CA . SER A 1 128 ? 12.536 23.265 -25.382 1.00 38.50 128 SER A CA 1
ATOM 917 C C . SER A 1 128 ? 11.260 24.089 -25.270 1.00 38.50 128 SER A C 1
ATOM 919 O O . SER A 1 128 ? 10.331 23.894 -26.048 1.00 38.50 128 SER A O 1
ATOM 921 N N . ALA A 1 129 ? 11.271 25.014 -24.310 1.00 41.12 129 ALA A N 1
ATOM 922 C CA . ALA A 1 129 ? 10.311 26.097 -24.101 1.00 41.12 129 ALA A CA 1
ATOM 923 C C . ALA A 1 129 ? 8.899 25.695 -23.624 1.00 41.12 129 ALA A C 1
ATOM 925 O O . ALA A 1 129 ? 7.990 25.457 -24.414 1.00 41.12 129 ALA A O 1
ATOM 926 N N . LEU A 1 130 ? 8.674 25.764 -22.305 1.00 39.97 130 LEU A N 1
ATOM 927 C CA . LEU A 1 130 ? 7.351 26.134 -21.791 1.00 39.97 130 LEU A CA 1
ATOM 928 C C . LEU A 1 130 ? 7.103 27.623 -22.109 1.00 39.97 130 LEU A C 1
ATOM 930 O O . LEU A 1 130 ? 7.918 28.450 -21.690 1.00 39.97 130 LEU A O 1
ATOM 934 N N . PRO A 1 131 ? 6.003 28.005 -22.782 1.00 36.53 131 PRO A N 1
ATOM 935 C CA . PRO A 1 131 ? 5.557 29.390 -22.809 1.00 36.53 131 PRO A CA 1
ATOM 936 C C . PRO A 1 131 ? 4.778 29.753 -21.530 1.00 36.53 131 PRO A C 1
ATOM 938 O O . PRO A 1 131 ? 4.178 28.903 -20.873 1.00 36.53 131 PRO A O 1
ATOM 941 N N . ALA A 1 132 ? 4.842 31.039 -21.175 1.00 40.94 132 ALA A N 1
ATOM 942 C CA . ALA A 1 132 ? 4.352 31.662 -19.942 1.00 40.94 132 ALA A CA 1
ATOM 943 C C . ALA A 1 132 ? 2.830 31.497 -19.675 1.00 40.94 132 ALA A C 1
ATOM 945 O O . ALA A 1 132 ? 2.054 31.242 -20.600 1.00 40.94 132 ALA A O 1
ATOM 946 N N . PRO A 1 133 ? 2.371 31.662 -18.413 1.00 47.97 133 PRO A N 1
ATOM 947 C CA . PRO A 1 133 ? 1.058 31.215 -17.962 1.00 47.97 133 PRO A CA 1
ATOM 948 C C . PRO A 1 133 ? -0.027 32.275 -18.189 1.00 47.97 133 PRO A C 1
ATOM 950 O O . PRO A 1 133 ? -0.416 32.982 -17.261 1.00 47.97 133 PRO A O 1
ATOM 953 N N . HIS A 1 134 ? -0.554 32.381 -19.409 1.00 48.75 134 HIS A N 1
ATOM 954 C CA . HIS A 1 134 ? -1.774 33.157 -19.667 1.00 48.75 134 HIS A CA 1
ATOM 955 C C . HIS A 1 134 ? -2.647 32.448 -20.713 1.00 48.75 134 HIS A C 1
ATOM 957 O O . HIS A 1 134 ? -2.541 32.700 -21.910 1.00 48.75 134 HIS A O 1
ATOM 963 N N . SER A 1 135 ? -3.519 31.536 -20.282 1.00 43.22 135 SER A N 1
ATOM 964 C CA . SER A 1 135 ? -4.673 31.092 -21.076 1.00 43.22 135 SER A CA 1
ATOM 965 C C . SER A 1 135 ? -5.790 30.596 -20.148 1.00 43.22 135 SER A C 1
ATOM 967 O O . SER A 1 135 ? -5.490 30.002 -19.111 1.00 43.22 135 SER A O 1
ATOM 969 N N . PRO A 1 136 ? -7.064 30.891 -20.461 1.00 44.22 136 PRO A N 1
ATOM 970 C CA . PRO A 1 136 ? -8.177 30.721 -19.535 1.00 44.22 136 PRO A CA 1
ATOM 971 C C . PRO A 1 136 ? -8.581 29.250 -19.376 1.00 44.22 136 PRO A C 1
ATOM 973 O O . PRO A 1 136 ? -8.515 28.455 -20.311 1.00 44.22 136 PRO A O 1
ATOM 976 N N . VAL A 1 137 ? -9.023 28.911 -18.164 1.00 48.28 137 VAL A N 1
ATOM 977 C CA . VAL A 1 137 ? -9.535 27.592 -17.768 1.00 48.28 137 VAL A CA 1
ATOM 978 C C . VAL A 1 137 ? -10.762 27.235 -18.618 1.00 48.28 137 VAL A C 1
ATOM 980 O O . VAL A 1 137 ? -11.790 27.905 -18.534 1.00 48.28 137 VAL A O 1
ATOM 983 N N . LEU A 1 138 ? -10.669 26.174 -19.427 1.00 40.72 138 LEU A N 1
ATOM 984 C CA . LEU A 1 138 ? -11.834 25.564 -20.078 1.00 40.72 138 LEU A CA 1
ATOM 985 C C . LEU A 1 138 ? -12.708 24.845 -19.031 1.00 40.72 138 LEU A C 1
ATOM 987 O O . LEU A 1 138 ? -12.165 24.198 -18.132 1.00 40.72 138 LEU A O 1
ATOM 991 N N . PRO A 1 139 ? -14.049 24.904 -19.134 1.00 38.03 139 PRO A N 1
ATOM 992 C CA . PRO A 1 139 ? -14.930 24.258 -18.172 1.00 38.03 139 PRO A CA 1
ATOM 993 C C . PRO A 1 139 ? -14.934 22.736 -18.373 1.00 38.03 139 PRO A C 1
ATOM 995 O O . PRO A 1 139 ? -15.076 22.236 -19.490 1.00 38.03 139 PRO A O 1
ATOM 998 N N . LEU A 1 140 ? -14.795 21.995 -17.272 1.00 42.03 140 LEU A N 1
ATOM 999 C CA . LEU A 1 140 ? -14.919 20.537 -17.254 1.00 42.03 140 LEU A CA 1
ATOM 1000 C C . LEU A 1 140 ? -16.376 20.126 -17.539 1.00 42.03 140 LEU A C 1
ATOM 1002 O O . LEU A 1 140 ? -17.289 20.677 -16.919 1.00 42.03 140 LEU A O 1
ATOM 1006 N N . PRO A 1 141 ? -16.629 19.141 -18.419 1.00 37.81 141 PRO A N 1
ATOM 1007 C CA . PRO A 1 141 ? -17.972 18.623 -18.625 1.00 37.81 141 PRO A CA 1
ATOM 1008 C C . PRO A 1 141 ? -18.417 17.802 -17.408 1.00 37.81 141 PRO A C 1
ATOM 1010 O O . PRO A 1 141 ? -17.794 16.808 -17.033 1.00 37.81 141 PRO A O 1
ATOM 1013 N N . THR A 1 142 ? -19.539 18.195 -16.809 1.00 47.12 142 THR A N 1
ATOM 1014 C CA . THR A 1 142 ? -20.265 17.419 -15.803 1.00 47.12 142 THR A CA 1
ATOM 1015 C C . THR A 1 142 ? -20.915 16.204 -16.465 1.00 47.12 142 THR A C 1
ATOM 1017 O O . THR A 1 142 ? -22.024 16.270 -16.991 1.00 47.12 142 THR A O 1
ATOM 1020 N N . ARG A 1 143 ? -20.236 15.052 -16.444 1.00 39.59 143 ARG A N 1
ATOM 1021 C CA . ARG A 1 143 ? -20.887 13.762 -16.709 1.00 39.59 143 ARG A CA 1
ATOM 1022 C C . ARG A 1 143 ? -21.069 12.978 -15.417 1.00 39.59 143 ARG A C 1
ATOM 1024 O O . ARG A 1 143 ? -20.121 12.489 -14.817 1.00 39.59 143 ARG A O 1
ATOM 1031 N N . SER A 1 144 ? -22.341 12.893 -15.039 1.00 48.09 144 SER A N 1
ATOM 1032 C CA . SER A 1 144 ? -22.935 11.926 -14.122 1.00 48.09 144 SER A CA 1
ATOM 1033 C C . SER A 1 144 ? -22.389 10.515 -14.371 1.00 48.09 144 SER A C 1
ATOM 1035 O O . SER A 1 144 ? -22.522 9.990 -15.476 1.00 48.09 144 SER A O 1
ATOM 1037 N N . LEU A 1 145 ? -21.797 9.903 -13.344 1.00 42.38 145 LEU A N 1
ATOM 1038 C CA . LEU A 1 145 ? -21.554 8.464 -13.273 1.00 42.38 145 LEU A CA 1
ATOM 1039 C C . LEU A 1 145 ? -22.279 7.923 -12.042 1.00 42.38 145 LEU A C 1
ATOM 1041 O O . LEU A 1 145 ? -21.760 7.891 -10.929 1.00 42.38 145 LEU A O 1
ATOM 1045 N N . ALA A 1 146 ? -23.527 7.533 -12.282 1.00 38.31 146 ALA A N 1
ATOM 1046 C CA . ALA A 1 146 ? -24.233 6.567 -11.465 1.00 38.31 146 ALA A CA 1
ATOM 1047 C C . ALA A 1 146 ? -23.541 5.190 -11.554 1.00 38.31 146 ALA A C 1
ATOM 1049 O O . ALA A 1 146 ? -22.969 4.844 -12.585 1.00 38.31 146 ALA A O 1
ATOM 1050 N N . HIS A 1 147 ? -23.685 4.413 -10.476 1.00 44.06 147 HIS A N 1
ATOM 1051 C CA . HIS A 1 147 ? -23.289 3.008 -10.276 1.00 44.06 147 HIS A CA 1
ATOM 1052 C C . HIS A 1 147 ? -21.851 2.706 -9.823 1.00 44.06 147 HIS A C 1
ATOM 1054 O O . HIS A 1 147 ? -21.016 2.216 -10.573 1.00 44.06 147 HIS A O 1
ATOM 1060 N N . ALA A 1 148 ? -21.651 2.813 -8.506 1.00 35.59 148 ALA A N 1
ATOM 1061 C CA . ALA A 1 148 ? -20.807 1.891 -7.746 1.00 35.59 148 ALA A CA 1
ATOM 1062 C C . ALA A 1 148 ? -21.628 1.326 -6.570 1.00 35.59 148 ALA A C 1
ATOM 1064 O O . ALA A 1 148 ? -21.643 1.861 -5.463 1.00 35.59 148 ALA A O 1
ATOM 1065 N N . SER A 1 149 ? -22.386 0.263 -6.840 1.00 41.66 149 SER A N 1
ATOM 1066 C CA . SER A 1 149 ? -23.198 -0.453 -5.853 1.00 41.66 149 SER A CA 1
ATOM 1067 C C . SER A 1 149 ? -22.316 -1.347 -4.973 1.00 41.66 149 SER A C 1
ATOM 1069 O O . SER A 1 149 ? -22.183 -2.533 -5.244 1.00 41.66 149 SER A O 1
ATOM 1071 N N . TYR A 1 150 ? -21.722 -0.783 -3.918 1.00 38.50 150 TYR A N 1
ATOM 1072 C CA . TYR A 1 150 ? -21.171 -1.532 -2.769 1.00 38.50 150 TYR A CA 1
ATOM 1073 C C . TYR A 1 150 ? -21.456 -0.823 -1.431 1.00 38.50 150 TYR A C 1
ATOM 1075 O O . TYR A 1 150 ? -20.698 -0.935 -0.469 1.00 38.50 150 TYR A O 1
ATOM 1083 N N . LEU A 1 151 ? -22.567 -0.085 -1.344 1.00 38.66 151 LEU A N 1
ATOM 1084 C CA . LEU A 1 151 ? -23.033 0.483 -0.082 1.00 38.66 151 LEU A CA 1
ATOM 1085 C C . LEU A 1 151 ? -23.925 -0.534 0.639 1.00 38.66 151 LEU A C 1
ATOM 1087 O O . LEU A 1 151 ? -25.062 -0.793 0.257 1.00 38.66 151 LEU A O 1
ATOM 1091 N N . CYS A 1 152 ? -23.352 -1.125 1.684 1.00 32.38 152 CYS A N 1
ATOM 1092 C CA . CYS A 1 152 ? -24.048 -1.841 2.748 1.00 32.38 152 CYS A CA 1
ATOM 1093 C C . CYS A 1 152 ? -25.188 -0.952 3.300 1.00 32.38 152 CYS A C 1
ATOM 1095 O O . CYS A 1 152 ? -24.928 0.227 3.561 1.00 32.38 152 CYS A O 1
ATOM 1097 N N . PRO A 1 153 ? -26.426 -1.450 3.481 1.00 44.09 153 PRO A N 1
ATOM 1098 C CA . PRO A 1 153 ? -27.522 -0.616 3.955 1.00 44.09 153 PRO A CA 1
ATOM 1099 C C . PRO A 1 153 ? -27.291 -0.263 5.429 1.00 44.09 153 PRO A C 1
ATOM 1101 O O . PRO A 1 153 ? -27.339 -1.119 6.311 1.00 44.09 153 PRO A O 1
ATOM 1104 N N . LEU A 1 154 ? -27.006 1.013 5.680 1.00 45.81 154 LEU A N 1
ATOM 1105 C CA . LEU A 1 154 ? -27.094 1.643 6.992 1.00 45.81 154 LEU A CA 1
ATOM 1106 C C . LEU A 1 154 ? -28.530 2.135 7.181 1.00 45.81 154 LEU A C 1
ATOM 1108 O O . LEU A 1 154 ? -28.920 3.074 6.492 1.00 45.81 154 LEU A O 1
ATOM 1112 N N . HIS A 1 155 ? -29.293 1.518 8.088 1.00 38.75 155 HIS A N 1
ATOM 1113 C CA . HIS A 1 155 ? -30.362 2.189 8.846 1.00 38.75 155 HIS A CA 1
ATOM 1114 C C . HIS A 1 155 ? -31.040 1.262 9.871 1.00 38.75 155 HIS A C 1
ATOM 1116 O O . HIS A 1 155 ? -31.120 0.058 9.617 1.00 38.75 155 HIS A O 1
ATOM 1122 N N . PRO A 1 156 ? -31.747 1.847 10.855 1.00 42.19 156 PRO A N 1
ATOM 1123 C CA . PRO A 1 156 ? -31.292 2.734 11.930 1.00 42.19 156 PRO A CA 1
ATOM 1124 C C . PRO A 1 156 ? -30.856 1.953 13.184 1.00 42.19 156 PRO A C 1
ATOM 1126 O O . PRO A 1 156 ? -31.295 0.795 13.362 1.00 42.19 156 PRO A O 1
#

Organism: Plesiomonas shigelloides (NCBI:txid703)

Sequence (156 aa):
SISGAEAGRKGEVGAACSLPAAGLAEQLGSSPQHACVPAALGLAHHLGLTSDPVAGQVQVPRIERNAIASMNALTASRLPIRPSRQPRPSLYPVLHTMLDTANDIPATYSDTSRPGLALNVVHTASFSALPAPHSPVLPLPTRSLAHASYLCPLHP